Protein AF-A0A2N1U432-F1 (afdb_monomer_lite)

Radius of gyration: 22.64 Å; chains: 1; bounding box: 47×32×68 Å

Secondary structure (DSSP, 8-state):
--EEEES-SSPPTT-EEEEEEEEE-S------SSPPPGGGTTTSEE-EEEEEEEE-TTS-EEEEEEEEPSPEETT-EEEEEEEEE--TTPPSEEEEEEEEEEE--TT-TT---EEEEEEEEE----SSSSS--TTT-TTTT-TTSSTTPPP-TTS-----

Sequence (160 aa):
MSSLTISNNNPTPGQQITITANISSPRADTTPAYPEPSELSSYYSAPVNVTLSIYNSTGALIHSSFQQTAPIYQDKNATLSFTYSVPSNLPSGTYTANITTLPNDLACISSQSQTAGVSFTVSCIDADGDGYCNYNDCNDNNASIHPGATEICGDGIDNN

Structure (mmCIF, N/CA/C/O backbone):
data_AF-A0A2N1U432-F1
#
_entry.id   AF-A0A2N1U432-F1
#
loop_
_atom_site.group_PDB
_atom_site.id
_atom_site.type_symbol
_atom_site.label_atom_id
_atom_site.label_alt_id
_atom_site.label_comp_id
_atom_site.label_asym_id
_atom_site.label_entity_id
_atom_site.label_seq_id
_atom_site.pdbx_PDB_ins_code
_atom_site.Cartn_x
_atom_site.Cartn_y
_atom_site.Cartn_z
_atom_site.occupancy
_atom_site.B_iso_or_equiv
_atom_site.auth_seq_id
_atom_site.auth_comp_id
_atom_site.auth_asym_id
_atom_site.auth_atom_id
_atom_site.pdbx_PDB_model_num
ATOM 1 N N . MET A 1 1 ? 11.551 -9.739 -13.644 1.00 59.12 1 MET A N 1
ATOM 2 C CA . MET A 1 1 ? 10.235 -9.916 -12.994 1.00 59.12 1 MET A CA 1
ATOM 3 C C . MET A 1 1 ? 10.067 -8.778 -12.023 1.00 59.12 1 MET A C 1
ATOM 5 O O . MET A 1 1 ? 10.987 -8.540 -11.247 1.00 59.12 1 MET A O 1
ATOM 9 N N . SER A 1 2 ? 8.940 -8.076 -12.096 1.00 71.31 2 SER A N 1
ATOM 10 C CA . SER A 1 2 ? 8.684 -6.989 -11.158 1.00 71.31 2 SER A CA 1
ATOM 11 C C . SER A 1 2 ? 8.454 -7.565 -9.759 1.00 71.31 2 SER A C 1
ATOM 13 O O . SER A 1 2 ? 7.718 -8.541 -9.618 1.00 71.31 2 SER A O 1
ATOM 15 N N . SER A 1 3 ? 9.102 -7.010 -8.738 1.00 84.12 3 SER A N 1
ATOM 16 C CA . SER A 1 3 ? 8.929 -7.428 -7.344 1.00 84.12 3 SER A CA 1
ATOM 17 C C . SER A 1 3 ? 8.423 -6.276 -6.488 1.00 84.12 3 SER A C 1
ATOM 19 O O . SER A 1 3 ? 8.569 -5.104 -6.839 1.00 84.12 3 SER A O 1
ATOM 21 N N . LEU A 1 4 ? 7.797 -6.627 -5.370 1.00 89.81 4 LEU A N 1
ATOM 22 C CA . LEU A 1 4 ? 7.172 -5.683 -4.459 1.00 89.81 4 LEU A CA 1
ATOM 23 C C . LEU A 1 4 ? 7.619 -5.989 -3.033 1.00 89.81 4 LEU A C 1
ATOM 25 O O . LEU A 1 4 ? 7.628 -7.147 -2.617 1.00 89.81 4 LEU A O 1
ATOM 29 N N . THR A 1 5 ? 7.990 -4.953 -2.291 1.00 93.00 5 THR A N 1
ATOM 30 C CA . THR A 1 5 ? 8.306 -5.042 -0.864 1.00 93.00 5 THR A CA 1
ATOM 31 C C . THR A 1 5 ? 7.560 -3.966 -0.090 1.00 93.00 5 THR A C 1
ATOM 33 O O . THR A 1 5 ? 7.156 -2.941 -0.640 1.00 93.00 5 THR A O 1
ATOM 36 N N . ILE A 1 6 ? 7.362 -4.214 1.20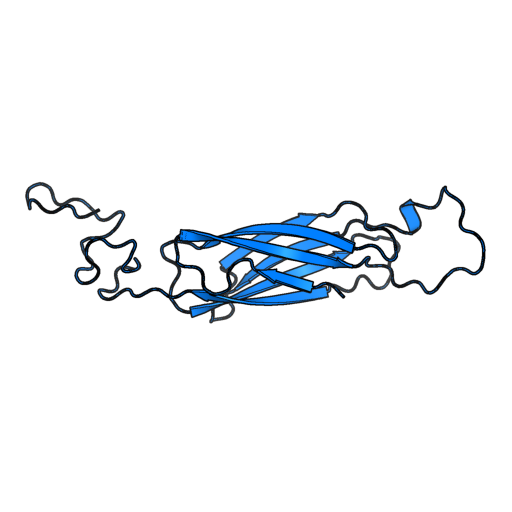2 1.00 94.81 6 ILE A N 1
ATOM 37 C CA . ILE A 1 6 ? 6.716 -3.284 2.124 1.00 94.81 6 ILE A CA 1
ATOM 38 C C . ILE A 1 6 ? 7.629 -3.048 3.325 1.00 94.81 6 ILE A C 1
ATOM 40 O O . ILE A 1 6 ? 8.280 -3.979 3.799 1.00 94.81 6 ILE A O 1
ATOM 44 N N . SER A 1 7 ? 7.707 -1.808 3.805 1.00 95.44 7 SER A N 1
ATOM 45 C CA . SER A 1 7 ? 8.591 -1.438 4.918 1.00 95.44 7 SER A CA 1
ATOM 46 C C . SER A 1 7 ? 8.149 -2.017 6.262 1.00 95.44 7 SER A C 1
ATOM 48 O O . SER A 1 7 ? 8.982 -2.241 7.134 1.00 95.44 7 SER A O 1
ATOM 50 N N . ASN A 1 8 ? 6.844 -2.236 6.438 1.00 91.75 8 ASN A N 1
ATOM 51 C CA . ASN A 1 8 ? 6.254 -2.866 7.612 1.00 91.75 8 ASN A CA 1
ATOM 52 C C . ASN A 1 8 ? 5.042 -3.696 7.174 1.00 91.75 8 ASN A C 1
ATOM 54 O O . ASN A 1 8 ? 4.119 -3.164 6.561 1.00 91.75 8 ASN A O 1
ATOM 58 N N . ASN A 1 9 ? 5.047 -4.990 7.482 1.00 92.12 9 ASN A N 1
ATOM 59 C CA . ASN A 1 9 ? 3.945 -5.904 7.180 1.00 92.12 9 ASN A CA 1
ATOM 60 C C . ASN A 1 9 ? 2.905 -5.999 8.309 1.00 92.12 9 ASN A C 1
ATOM 62 O O . ASN A 1 9 ? 1.895 -6.669 8.118 1.00 92.12 9 ASN A O 1
ATOM 66 N N . ASN A 1 10 ? 3.140 -5.339 9.447 1.00 91.50 10 ASN A N 1
ATOM 67 C CA . ASN A 1 10 ? 2.207 -5.233 10.566 1.00 91.50 10 ASN A CA 1
ATOM 68 C C . ASN A 1 10 ? 2.070 -3.775 11.052 1.00 91.50 10 ASN A C 1
ATOM 70 O O . ASN A 1 10 ? 2.474 -3.467 12.177 1.00 91.50 10 ASN A O 1
ATOM 74 N N . PRO A 1 11 ? 1.614 -2.832 10.205 1.00 90.62 11 PRO A N 1
ATOM 75 C CA . PRO A 1 11 ? 1.461 -1.452 10.635 1.00 90.62 11 PRO A CA 1
ATOM 76 C C . PRO A 1 11 ? 0.269 -1.266 11.569 1.00 90.62 11 PRO A C 1
ATOM 78 O O . PRO A 1 11 ? -0.784 -1.883 11.391 1.00 90.62 11 PRO A O 1
ATOM 81 N N . THR A 1 12 ? 0.424 -0.362 12.532 1.00 86.38 12 THR A N 1
ATOM 82 C CA . THR A 1 12 ? -0.710 0.133 13.310 1.00 86.38 12 THR A CA 1
ATOM 83 C C . THR A 1 12 ? -1.480 1.182 12.497 1.00 86.38 12 THR A C 1
ATOM 85 O O . THR A 1 12 ? -0.880 1.924 11.708 1.00 86.38 12 THR A O 1
ATOM 88 N N . PRO A 1 13 ? -2.808 1.274 12.645 1.00 85.25 13 PRO A N 1
ATOM 89 C CA . PRO A 1 13 ? -3.577 2.404 12.116 1.00 85.25 13 PRO A CA 1
ATOM 90 C C . PRO A 1 13 ? -2.966 3.767 12.516 1.00 85.25 13 PRO A C 1
ATOM 92 O O . PRO A 1 13 ? -2.541 3.977 13.651 1.00 85.25 13 PRO A O 1
ATOM 95 N N . GLY A 1 14 ? -2.856 4.692 11.562 1.00 82.56 14 GLY A N 1
ATOM 96 C CA . GLY A 1 14 ? -2.126 5.961 11.692 1.00 82.56 14 GLY A CA 1
ATOM 97 C C . GLY A 1 14 ? -0.644 5.906 11.286 1.00 82.56 14 GLY A C 1
ATOM 98 O O . GLY A 1 14 ? -0.034 6.951 11.051 1.00 82.56 14 GLY A O 1
ATOM 99 N N . GLN A 1 15 ? -0.047 4.718 11.144 1.00 87.81 15 GLN A N 1
ATOM 100 C CA . GLN A 1 15 ? 1.340 4.574 10.701 1.00 87.81 15 GLN A CA 1
ATOM 101 C C . GLN A 1 15 ? 1.477 4.784 9.185 1.00 87.81 15 GLN A C 1
ATOM 103 O O . GLN A 1 15 ? 0.635 4.363 8.393 1.00 87.81 15 GLN A O 1
ATOM 108 N N . GLN A 1 16 ? 2.588 5.388 8.757 1.00 93.75 16 GLN A N 1
ATOM 109 C CA . GLN A 1 16 ? 2.985 5.402 7.348 1.00 93.75 16 GLN A CA 1
ATOM 110 C C . GLN A 1 16 ? 3.822 4.171 7.001 1.00 93.75 16 GLN A C 1
ATOM 112 O O . GLN A 1 16 ? 4.770 3.827 7.712 1.00 93.75 16 GLN A O 1
ATOM 117 N N . ILE A 1 17 ? 3.503 3.546 5.872 1.00 94.62 17 ILE A N 1
ATOM 118 C CA . ILE A 1 17 ? 4.288 2.466 5.280 1.00 94.62 17 ILE A CA 1
ATOM 119 C C . ILE A 1 17 ? 4.763 2.852 3.886 1.00 94.62 17 ILE A C 1
ATOM 121 O O . ILE A 1 17 ? 4.075 3.552 3.141 1.00 94.62 17 ILE A O 1
ATOM 125 N N . THR A 1 18 ? 5.938 2.352 3.526 1.00 96.44 18 THR A N 1
ATOM 126 C CA . THR A 1 18 ? 6.511 2.508 2.194 1.00 96.44 18 THR A CA 1
ATOM 127 C C . THR A 1 18 ? 6.361 1.201 1.437 1.00 96.44 18 THR A C 1
ATOM 129 O O . THR A 1 18 ? 6.769 0.142 1.915 1.00 96.44 18 THR A O 1
ATOM 132 N N . ILE A 1 19 ? 5.790 1.289 0.243 1.00 95.38 19 ILE A N 1
ATOM 133 C CA . ILE A 1 19 ? 5.620 0.185 -0.693 1.00 95.38 19 ILE A CA 1
ATOM 134 C C . ILE A 1 19 ? 6.584 0.431 -1.850 1.00 95.38 19 ILE A C 1
ATOM 136 O O . ILE A 1 19 ? 6.458 1.424 -2.568 1.00 95.38 19 ILE A O 1
ATOM 140 N N . THR A 1 20 ? 7.562 -0.454 -2.017 1.00 94.69 20 THR A N 1
ATOM 141 C CA . THR A 1 20 ? 8.626 -0.306 -3.013 1.00 94.69 20 THR A CA 1
ATOM 142 C C . THR A 1 20 ? 8.446 -1.323 -4.129 1.00 94.69 20 THR A C 1
ATOM 144 O O . THR A 1 20 ? 8.481 -2.531 -3.900 1.00 94.69 20 THR 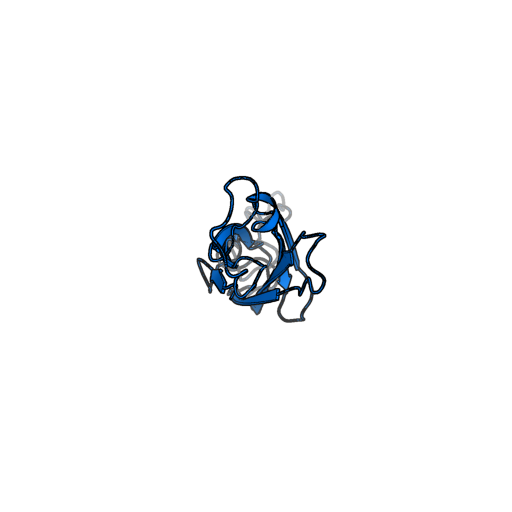A O 1
ATOM 147 N N . ALA A 1 21 ? 8.271 -0.825 -5.351 1.00 93.19 21 ALA A N 1
ATOM 148 C CA . ALA A 1 21 ? 8.147 -1.622 -6.561 1.00 93.19 21 ALA A CA 1
ATOM 149 C C . ALA A 1 21 ? 9.467 -1.594 -7.338 1.00 93.19 21 ALA A C 1
ATOM 151 O O . ALA A 1 21 ? 9.942 -0.526 -7.723 1.00 93.19 21 ALA A O 1
ATOM 152 N N . ASN A 1 22 ? 10.041 -2.767 -7.593 1.00 92.44 22 ASN A N 1
ATOM 153 C CA . ASN A 1 22 ? 11.171 -2.948 -8.496 1.00 92.44 22 ASN A CA 1
ATOM 154 C C . ASN A 1 22 ? 10.629 -3.450 -9.835 1.00 92.44 22 ASN A C 1
ATOM 156 O O . ASN A 1 22 ? 10.077 -4.545 -9.902 1.00 92.44 22 ASN A O 1
ATOM 160 N N . ILE A 1 23 ? 10.735 -2.637 -10.879 1.00 90.25 23 ILE A N 1
ATOM 161 C CA . ILE A 1 23 ? 10.066 -2.831 -12.165 1.00 90.25 23 ILE A CA 1
ATOM 162 C C . ILE A 1 23 ? 11.127 -3.136 -13.211 1.00 90.25 23 ILE A C 1
ATOM 164 O O . ILE A 1 23 ? 12.007 -2.314 -13.468 1.00 90.25 23 ILE A O 1
ATOM 168 N N . SER A 1 24 ? 11.042 -4.315 -13.821 1.00 84.62 24 SER A N 1
ATOM 169 C CA . SER A 1 24 ? 11.923 -4.676 -14.934 1.00 84.62 24 SER A CA 1
ATOM 170 C C . SER A 1 24 ? 11.508 -3.967 -16.218 1.00 84.62 24 SER A C 1
ATOM 172 O O . SER A 1 24 ? 10.325 -3.685 -16.418 1.00 84.62 24 SER A O 1
ATOM 174 N N . SER A 1 25 ? 12.477 -3.738 -17.108 1.00 79.38 25 SER A N 1
ATOM 175 C CA . SER A 1 25 ? 12.193 -3.283 -18.468 1.00 79.38 25 SER A CA 1
ATOM 176 C C . SER A 1 25 ? 11.104 -4.148 -19.125 1.00 79.38 25 SER A C 1
ATOM 178 O O . SER A 1 25 ? 11.136 -5.378 -19.003 1.00 79.38 25 SER A O 1
ATOM 180 N N . PRO A 1 26 ? 10.125 -3.531 -19.810 1.00 73.19 26 PRO A N 1
ATOM 181 C CA . PRO A 1 26 ? 9.025 -4.256 -20.436 1.00 73.19 26 PRO A CA 1
ATOM 182 C C . PRO A 1 26 ? 9.425 -4.996 -21.716 1.00 73.19 26 PRO A C 1
ATOM 184 O O . PRO A 1 26 ? 8.674 -5.849 -22.188 1.00 73.19 26 PRO A O 1
ATOM 187 N N . ARG A 1 27 ? 10.592 -4.678 -22.286 1.00 69.50 27 ARG A N 1
ATOM 188 C CA . ARG A 1 27 ? 11.088 -5.276 -23.524 1.00 69.50 27 ARG A CA 1
ATOM 189 C C . ARG A 1 27 ? 11.980 -6.472 -23.198 1.00 69.50 27 ARG A C 1
ATOM 191 O O . ARG A 1 27 ? 13.076 -6.309 -22.675 1.00 69.50 27 ARG A O 1
ATOM 198 N N . ALA A 1 28 ? 11.513 -7.668 -23.544 1.00 58.88 28 ALA A N 1
ATOM 199 C CA . ALA A 1 28 ? 12.303 -8.896 -23.540 1.00 58.88 28 ALA A CA 1
ATOM 200 C C . ALA A 1 28 ? 12.671 -9.258 -24.988 1.00 58.88 28 ALA A C 1
ATOM 202 O O . ALA A 1 28 ? 12.160 -10.231 -25.531 1.00 58.88 28 ALA A O 1
ATOM 203 N N . ASP A 1 29 ? 13.473 -8.428 -25.660 1.00 58.31 29 ASP A N 1
ATOM 204 C CA . ASP A 1 29 ? 13.945 -8.764 -27.008 1.00 58.31 29 ASP A CA 1
ATOM 205 C C . ASP A 1 29 ? 15.269 -9.529 -26.930 1.00 58.31 29 ASP A C 1
ATOM 207 O O . ASP A 1 29 ? 16.253 -9.056 -26.355 1.00 58.31 29 ASP A O 1
ATOM 211 N N . THR A 1 30 ? 15.300 -10.715 -27.529 1.00 53.97 30 THR A N 1
ATOM 212 C CA . THR A 1 30 ? 16.518 -11.492 -27.743 1.00 53.97 30 THR A CA 1
ATOM 213 C C . THR A 1 30 ? 17.244 -10.952 -28.979 1.00 53.97 30 THR A C 1
ATOM 215 O O . THR A 1 30 ? 17.115 -11.516 -30.058 1.00 53.97 30 THR A O 1
ATOM 218 N N . THR A 1 31 ? 18.008 -9.867 -28.800 1.00 56.00 31 THR A N 1
ATOM 219 C CA . THR A 1 31 ? 19.073 -9.328 -29.683 1.00 56.00 31 THR A CA 1
ATOM 220 C C . THR A 1 31 ? 18.807 -9.224 -31.200 1.00 56.00 31 THR A C 1
ATOM 222 O O . THR A 1 31 ? 18.773 -10.244 -31.893 1.00 56.00 31 THR A O 1
ATOM 225 N N . PRO A 1 32 ? 18.894 -8.022 -31.802 1.00 51.59 32 PRO A N 1
ATOM 226 C CA . PRO A 1 32 ? 19.388 -7.887 -33.169 1.00 51.59 32 PRO A CA 1
ATOM 227 C C . PRO A 1 32 ? 20.892 -8.205 -33.201 1.00 51.59 32 PRO A C 1
ATOM 229 O O . PRO A 1 32 ? 21.678 -7.672 -32.420 1.00 51.59 32 PRO A O 1
ATOM 232 N N . ALA A 1 33 ? 21.316 -9.081 -34.109 1.00 52.06 33 ALA A N 1
ATOM 233 C CA . ALA A 1 33 ? 22.709 -9.489 -34.259 1.00 52.06 33 ALA A CA 1
ATOM 234 C C . ALA A 1 33 ? 23.569 -8.431 -34.988 1.00 52.06 33 ALA A C 1
ATOM 236 O O . ALA A 1 33 ? 23.958 -8.671 -36.124 1.00 52.06 33 ALA A O 1
ATOM 237 N N . TYR A 1 34 ? 23.868 -7.268 -34.392 1.00 53.66 34 TYR A N 1
ATOM 238 C CA . TYR A 1 34 ? 24.959 -6.363 -34.833 1.00 53.66 34 TYR A CA 1
ATOM 239 C C . TYR A 1 34 ? 25.161 -5.190 -33.844 1.00 53.66 34 TYR A C 1
ATOM 241 O O . TYR A 1 34 ? 24.196 -4.848 -33.162 1.00 53.66 34 TYR A O 1
ATOM 249 N N . PRO A 1 35 ? 26.355 -4.549 -33.739 1.00 58.75 35 PRO A N 1
ATOM 250 C CA . PRO A 1 35 ? 26.577 -3.411 -32.843 1.00 58.75 35 PRO A CA 1
ATOM 251 C C . PRO A 1 35 ? 25.533 -2.306 -33.008 1.00 58.75 35 PRO A C 1
ATOM 253 O O . PRO A 1 35 ? 25.279 -1.810 -34.106 1.00 58.75 35 PRO A O 1
ATOM 256 N N . GLU A 1 36 ? 24.951 -1.937 -31.875 1.00 54.91 36 GLU A N 1
ATOM 257 C CA . GLU A 1 36 ? 23.820 -1.032 -31.753 1.00 54.91 36 GLU A CA 1
ATOM 258 C C . GLU A 1 36 ? 24.267 0.441 -31.881 1.00 54.91 36 GLU A C 1
ATOM 260 O O . GLU A 1 36 ? 25.156 0.878 -31.143 1.00 54.91 36 GLU A O 1
ATOM 265 N N . PRO A 1 37 ? 23.703 1.227 -32.818 1.00 59.88 37 PRO A N 1
ATOM 266 C CA . PRO A 1 37 ? 23.982 2.659 -32.932 1.00 59.88 37 PRO A CA 1
ATOM 267 C C . PRO A 1 37 ? 23.486 3.452 -31.711 1.00 59.88 37 PRO A C 1
ATOM 269 O O . PRO A 1 37 ? 22.380 3.223 -31.226 1.00 59.88 37 PRO A O 1
ATOM 272 N N . SER A 1 38 ? 24.245 4.469 -31.283 1.00 59.06 38 SER A N 1
ATOM 273 C CA . SER A 1 38 ? 23.909 5.361 -30.153 1.00 59.06 38 SER A CA 1
ATOM 274 C C . SER A 1 38 ? 22.578 6.116 -30.295 1.00 59.06 38 SER A C 1
ATOM 276 O O . SER A 1 38 ? 22.011 6.562 -29.300 1.00 59.06 38 SER A O 1
ATOM 278 N N . GLU A 1 39 ? 22.065 6.239 -31.520 1.00 57.16 39 GLU A N 1
ATOM 279 C CA . GLU A 1 39 ? 20.854 6.998 -31.860 1.00 57.16 39 GLU A CA 1
ATOM 280 C C . GLU A 1 39 ? 19.537 6.242 -31.586 1.00 57.16 39 GLU A C 1
ATOM 282 O O . GLU A 1 39 ? 18.460 6.803 -31.768 1.00 57.16 39 GLU A O 1
ATOM 287 N N . LEU A 1 40 ? 19.582 4.976 -31.150 1.00 57.66 40 LEU A N 1
ATOM 288 C CA . LEU A 1 40 ? 18.384 4.141 -30.961 1.00 57.66 40 LEU A CA 1
ATOM 289 C C . LEU A 1 40 ? 17.861 4.089 -29.514 1.00 57.66 40 LEU A C 1
ATOM 291 O O . LEU A 1 40 ? 17.011 3.261 -29.200 1.00 57.66 40 LEU A O 1
ATOM 295 N N . SER A 1 41 ? 18.314 4.971 -28.619 1.00 55.31 41 SER A N 1
ATOM 296 C CA . SER A 1 41 ? 17.953 4.964 -27.185 1.00 55.31 41 SER A CA 1
ATOM 297 C C . SER A 1 41 ? 16.438 4.949 -26.895 1.00 55.31 41 SER A C 1
ATOM 299 O O . SER A 1 41 ? 16.001 4.360 -25.902 1.00 55.31 41 SER A O 1
ATOM 301 N N . SER A 1 42 ? 15.624 5.535 -27.778 1.00 55.47 42 SER A N 1
ATOM 302 C CA . SER A 1 42 ? 14.156 5.549 -27.701 1.00 55.47 42 SER A CA 1
ATOM 303 C C . SER A 1 42 ? 13.483 4.240 -28.134 1.00 55.47 42 SER A C 1
ATOM 305 O O . SER A 1 42 ? 12.316 4.037 -27.825 1.00 55.47 42 SER A O 1
ATOM 307 N N . TYR A 1 43 ? 14.198 3.345 -28.821 1.00 60.22 43 TYR A N 1
ATOM 308 C CA . TYR A 1 43 ? 13.698 2.029 -29.237 1.00 60.22 43 TYR A CA 1
ATOM 309 C C . TYR A 1 43 ? 13.848 0.965 -28.135 1.00 60.22 43 TYR A C 1
ATOM 311 O O . TYR A 1 43 ? 13.152 -0.049 -28.129 1.00 60.22 43 TYR A O 1
ATOM 319 N N . TYR A 1 44 ? 14.750 1.207 -27.178 1.00 65.44 44 TYR A N 1
ATOM 320 C CA . TYR A 1 44 ? 15.104 0.271 -26.101 1.00 65.44 44 TYR A CA 1
ATOM 321 C C . TYR A 1 44 ? 14.623 0.707 -24.724 1.00 65.44 44 TYR A C 1
ATOM 323 O O . TYR A 1 44 ? 14.958 0.072 -23.722 1.00 65.44 44 TYR A O 1
ATOM 331 N N . SER A 1 45 ? 13.876 1.804 -24.654 1.00 73.62 45 SER A N 1
ATOM 332 C CA . SER A 1 45 ? 13.350 2.319 -23.403 1.00 73.62 45 SER A CA 1
ATOM 333 C C . SER A 1 45 ? 11.912 2.770 -23.575 1.00 73.62 45 SER A C 1
ATOM 335 O O . SER A 1 45 ? 11.550 3.406 -24.559 1.00 73.62 45 SER A O 1
ATOM 337 N N . ALA A 1 46 ? 11.089 2.440 -22.587 1.00 80.12 46 ALA A N 1
ATOM 338 C CA . ALA A 1 46 ? 9.710 2.889 -22.536 1.00 80.12 46 ALA A CA 1
ATOM 339 C C . ALA A 1 46 ? 9.353 3.295 -21.106 1.00 80.12 46 ALA A C 1
ATOM 341 O O . ALA A 1 46 ? 9.799 2.639 -20.153 1.00 80.12 46 ALA A O 1
ATOM 342 N N . PRO A 1 47 ? 8.580 4.377 -20.922 1.00 87.94 47 PRO A N 1
ATOM 343 C CA . PRO A 1 47 ? 7.993 4.675 -19.629 1.00 87.94 47 PRO A CA 1
ATOM 344 C C . PRO A 1 47 ? 6.966 3.596 -19.272 1.00 87.94 47 PRO A C 1
ATOM 346 O O . PRO A 1 47 ? 6.271 3.052 -20.133 1.00 87.94 47 PRO A O 1
ATOM 349 N N . VAL A 1 48 ? 6.853 3.287 -17.985 1.00 89.00 48 VAL A N 1
ATOM 350 C CA . VAL A 1 48 ? 5.901 2.303 -17.470 1.00 89.00 48 VAL A CA 1
ATOM 351 C C . VAL A 1 48 ? 4.921 3.019 -16.556 1.00 89.00 48 VAL A C 1
ATOM 353 O O . VAL A 1 48 ? 5.319 3.708 -15.617 1.00 89.00 48 VAL A O 1
ATOM 356 N N . ASN A 1 49 ? 3.632 2.857 -16.838 1.00 91.75 49 ASN A N 1
ATOM 357 C CA . ASN A 1 49 ? 2.553 3.288 -15.962 1.00 91.75 49 ASN A CA 1
ATOM 358 C C . ASN A 1 49 ? 2.441 2.297 -14.805 1.00 91.75 49 ASN A C 1
ATOM 360 O O . ASN A 1 49 ? 2.365 1.091 -15.032 1.00 91.75 49 ASN A O 1
ATOM 364 N N . VAL A 1 50 ? 2.421 2.791 -13.574 1.00 93.38 50 VAL A N 1
ATOM 365 C CA . VAL A 1 50 ? 2.450 1.973 -12.362 1.00 93.38 50 VAL A CA 1
ATOM 366 C C . VAL A 1 50 ? 1.303 2.402 -11.469 1.00 93.38 50 VAL A C 1
ATOM 368 O O . VAL A 1 50 ? 1.243 3.545 -11.021 1.00 93.38 50 VAL A O 1
ATOM 371 N N . THR A 1 51 ? 0.387 1.477 -11.214 1.00 95.25 51 THR A N 1
ATOM 372 C CA . THR A 1 51 ? -0.771 1.709 -10.351 1.00 95.25 51 THR A CA 1
ATOM 373 C C . THR A 1 51 ? -0.634 0.866 -9.096 1.00 95.25 51 THR A C 1
ATOM 375 O O . THR A 1 51 ? -0.596 -0.359 -9.183 1.00 95.25 51 THR A O 1
ATOM 378 N N . LEU A 1 52 ? -0.569 1.518 -7.940 1.00 95.81 52 LEU A N 1
ATOM 379 C CA . LEU A 1 52 ? -0.759 0.892 -6.640 1.00 95.81 52 LEU A CA 1
ATOM 380 C C . LEU A 1 52 ? -2.254 0.810 -6.349 1.00 95.81 52 LEU A C 1
ATOM 382 O O . LEU A 1 52 ? -2.949 1.815 -6.446 1.00 95.81 52 LEU A O 1
ATOM 386 N N . SER A 1 53 ? -2.725 -0.356 -5.928 1.00 97.00 53 SER A N 1
ATOM 387 C CA . SER A 1 53 ? -4.093 -0.601 -5.485 1.00 97.00 53 SER A CA 1
ATOM 388 C C . SER A 1 53 ? -4.067 -1.389 -4.181 1.00 97.00 53 SER A C 1
ATOM 390 O O . SER A 1 53 ? -3.499 -2.479 -4.134 1.00 97.00 53 SER A O 1
ATOM 392 N N . ILE A 1 54 ? -4.670 -0.851 -3.125 1.00 96.62 54 ILE A N 1
ATOM 393 C CA . ILE A 1 54 ? -4.779 -1.516 -1.823 1.00 96.62 54 ILE A CA 1
ATOM 394 C C . ILE A 1 54 ? -6.218 -1.972 -1.628 1.00 96.62 54 ILE A C 1
ATOM 396 O O . ILE A 1 54 ? -7.151 -1.178 -1.752 1.00 96.62 54 ILE A O 1
ATOM 400 N N . TYR A 1 55 ? -6.373 -3.246 -1.300 1.00 96.50 55 TYR A N 1
ATOM 401 C CA . TYR A 1 55 ? -7.645 -3.915 -1.082 1.00 96.50 55 TYR A CA 1
ATOM 402 C C . TYR A 1 55 ? -7.776 -4.342 0.378 1.00 96.50 55 TYR A C 1
ATOM 404 O O . TYR A 1 55 ? -6.791 -4.745 1.003 1.00 96.50 55 TYR A O 1
ATOM 412 N N . ASN A 1 56 ? -8.992 -4.274 0.912 1.00 93.75 56 ASN A N 1
ATOM 413 C CA . ASN A 1 56 ? -9.322 -4.852 2.212 1.00 93.75 56 ASN A CA 1
ATOM 414 C C . ASN A 1 56 ? -9.526 -6.377 2.126 1.00 93.75 56 ASN A C 1
ATOM 416 O O . ASN A 1 56 ? -9.433 -6.982 1.055 1.00 93.75 56 ASN A O 1
ATOM 420 N N . SER A 1 57 ? -9.842 -6.998 3.262 1.00 88.19 57 SER A N 1
ATOM 421 C CA . SER A 1 57 ? -10.077 -8.443 3.368 1.00 88.19 57 SER A CA 1
ATOM 422 C C . SER A 1 57 ? -11.278 -8.949 2.557 1.00 88.19 57 SER A C 1
ATOM 424 O O . SER A 1 57 ? -11.319 -10.128 2.214 1.00 88.19 57 SER A O 1
ATOM 426 N N . THR A 1 58 ? -12.237 -8.080 2.211 1.00 91.94 58 THR A N 1
ATOM 427 C CA . THR A 1 58 ? -13.385 -8.425 1.354 1.00 91.94 58 THR A CA 1
ATOM 428 C C . THR A 1 58 ? -13.091 -8.256 -0.139 1.00 91.94 58 THR A C 1
ATOM 430 O O . THR A 1 58 ? -13.944 -8.565 -0.970 1.00 91.94 58 THR A O 1
ATOM 433 N N . GLY A 1 59 ? -11.891 -7.783 -0.497 1.00 91.62 59 GLY A N 1
ATOM 434 C CA . GLY A 1 59 ? -11.490 -7.499 -1.875 1.00 91.62 59 GLY A CA 1
ATOM 435 C C . GLY A 1 59 ? -11.957 -6.137 -2.394 1.00 91.62 59 GLY A C 1
ATOM 436 O O . GLY A 1 59 ? -11.806 -5.859 -3.583 1.00 91.62 59 GLY A O 1
ATOM 437 N N . ALA A 1 60 ? -12.506 -5.270 -1.541 1.00 94.19 60 ALA A N 1
ATOM 438 C CA . ALA A 1 60 ? -12.859 -3.908 -1.920 1.00 94.19 60 ALA A CA 1
ATOM 439 C C . ALA A 1 60 ? -11.609 -3.020 -1.983 1.00 94.19 60 ALA A C 1
ATOM 441 O O . ALA A 1 60 ? -10.766 -3.046 -1.084 1.00 94.19 60 ALA A O 1
ATOM 442 N N . LEU A 1 61 ? -11.500 -2.218 -3.045 1.00 96.12 61 LEU A N 1
ATOM 443 C CA . LEU A 1 61 ? -10.434 -1.232 -3.212 1.00 96.12 61 LEU A CA 1
ATOM 444 C C . LEU A 1 61 ? -10.626 -0.087 -2.208 1.00 96.12 61 LEU A C 1
ATOM 446 O O . LEU A 1 61 ? -11.652 0.589 -2.239 1.00 96.12 61 LEU A O 1
ATOM 450 N N . ILE A 1 62 ? -9.631 0.151 -1.354 1.00 95.31 62 ILE A N 1
ATOM 451 C CA . ILE A 1 62 ? -9.659 1.213 -0.333 1.00 95.31 62 ILE A CA 1
ATOM 452 C C . ILE A 1 62 ? -8.681 2.352 -0.621 1.00 95.31 62 ILE A C 1
ATOM 454 O O . ILE A 1 62 ? -8.834 3.451 -0.096 1.00 95.31 62 ILE A O 1
ATOM 458 N N . HIS A 1 63 ? -7.672 2.111 -1.458 1.00 95.44 63 HIS A N 1
ATOM 459 C CA . HIS A 1 63 ? -6.711 3.133 -1.849 1.00 95.44 63 HIS A CA 1
ATOM 460 C C . HIS A 1 63 ? -6.137 2.827 -3.228 1.00 95.44 63 HIS A C 1
ATOM 462 O O . HIS A 1 63 ? -5.908 1.666 -3.570 1.00 95.44 63 HIS A O 1
ATOM 468 N N . SER A 1 64 ? -5.862 3.872 -4.006 1.00 96.56 64 SER A N 1
ATOM 469 C CA . SER A 1 64 ? -5.164 3.751 -5.279 1.00 96.56 64 SER A CA 1
ATOM 470 C C . SER A 1 64 ? -4.236 4.940 -5.492 1.00 96.56 64 SER A C 1
ATOM 472 O O . SER A 1 64 ? -4.594 6.073 -5.181 1.00 96.56 64 SER A O 1
ATOM 474 N N . SER A 1 65 ? -3.063 4.687 -6.061 1.00 96.25 65 SER A N 1
ATOM 475 C CA . SER A 1 65 ? -2.092 5.718 -6.425 1.00 96.25 65 SER A CA 1
ATOM 476 C C . SER A 1 65 ? -1.450 5.384 -7.764 1.00 96.25 65 SER A C 1
ATOM 478 O O . SER A 1 65 ? -1.317 4.215 -8.122 1.00 96.25 65 SER A O 1
ATOM 480 N N . PHE A 1 66 ? -1.07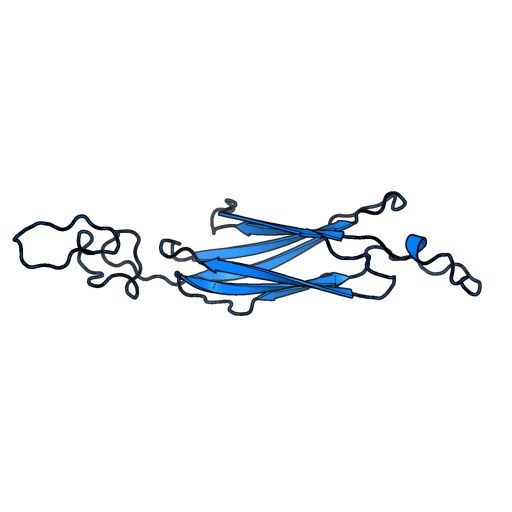1 6.409 -8.519 1.00 95.00 66 PHE A N 1
ATOM 481 C CA . PHE A 1 66 ? -0.500 6.268 -9.850 1.00 95.00 66 PHE A CA 1
ATOM 482 C C . PHE A 1 66 ? 0.825 7.013 -9.936 1.00 95.00 66 PHE A C 1
ATOM 484 O O . PHE A 1 66 ? 0.930 8.168 -9.521 1.00 95.00 66 PHE A O 1
ATOM 491 N N . GLN A 1 67 ? 1.820 6.363 -10.527 1.00 94.88 67 GLN A N 1
ATOM 492 C CA . GLN A 1 67 ? 3.076 6.980 -10.926 1.00 94.88 67 GLN A CA 1
ATOM 493 C C . GLN A 1 67 ? 3.486 6.462 -12.305 1.00 94.88 67 GLN A C 1
ATOM 495 O O . GLN A 1 67 ? 3.097 5.373 -12.723 1.00 94.88 67 GLN A O 1
ATOM 500 N N . GLN A 1 68 ? 4.300 7.240 -13.008 1.00 91.56 68 GLN A N 1
ATOM 501 C CA . GLN A 1 68 ? 4.930 6.818 -14.251 1.00 91.56 68 GLN A CA 1
ATOM 502 C C . GLN A 1 68 ? 6.443 6.859 -14.067 1.00 91.56 68 GLN A C 1
ATOM 504 O O . GLN A 1 68 ? 6.982 7.813 -13.504 1.00 91.56 68 GLN A O 1
ATOM 509 N N . THR A 1 69 ? 7.134 5.823 -14.529 1.00 90.81 69 THR A N 1
ATOM 510 C CA . THR A 1 69 ? 8.596 5.819 -14.523 1.00 90.81 69 THR A CA 1
ATOM 511 C C . THR A 1 69 ? 9.133 6.713 -15.638 1.00 90.81 69 THR A C 1
ATOM 513 O O . THR A 1 69 ? 8.518 6.853 -16.697 1.00 90.81 69 THR A O 1
ATOM 516 N N . ALA A 1 70 ? 10.353 7.223 -15.465 1.00 89.19 70 ALA A N 1
ATOM 517 C CA . ALA A 1 70 ? 11.172 7.568 -16.624 1.00 89.19 70 ALA A CA 1
ATOM 518 C C . ALA A 1 70 ? 11.348 6.328 -17.538 1.00 89.19 70 ALA A C 1
ATOM 520 O O . ALA A 1 70 ? 11.120 5.198 -17.081 1.00 89.19 70 ALA A O 1
ATOM 521 N N . PRO A 1 71 ? 11.750 6.499 -18.810 1.00 86.12 71 PRO A N 1
ATOM 522 C CA . PRO A 1 71 ? 11.995 5.368 -19.696 1.00 86.12 71 PRO A CA 1
ATOM 523 C C . PRO A 1 71 ? 12.963 4.349 -19.078 1.00 86.12 71 PRO A C 1
ATOM 525 O O . PRO A 1 71 ? 14.063 4.704 -18.649 1.00 86.12 71 PRO A O 1
ATOM 528 N N . ILE A 1 72 ? 12.547 3.080 -19.015 1.00 85.12 72 ILE A N 1
ATOM 529 C CA . ILE A 1 72 ? 13.366 1.990 -18.471 1.00 85.12 72 ILE A CA 1
ATOM 530 C C . ILE A 1 72 ? 14.100 1.314 -19.625 1.00 85.12 72 ILE A C 1
ATOM 532 O O . ILE A 1 72 ? 13.478 0.642 -20.446 1.00 85.12 72 ILE A O 1
ATOM 536 N N . TYR A 1 73 ? 15.420 1.485 -19.678 1.00 82.19 73 TYR A N 1
ATOM 537 C CA . TYR A 1 73 ? 16.272 0.842 -20.679 1.00 82.19 73 TYR A CA 1
ATOM 538 C C . TYR A 1 73 ? 16.257 -0.687 -20.559 1.00 82.19 73 TYR A C 1
ATOM 540 O O . TYR A 1 73 ? 16.054 -1.232 -19.471 1.00 82.19 73 TYR A O 1
ATOM 548 N N . GLN A 1 74 ? 16.506 -1.375 -21.671 1.00 77.12 74 GLN A N 1
ATOM 549 C CA . GLN A 1 74 ? 16.653 -2.830 -21.725 1.00 77.12 74 GLN A CA 1
ATOM 550 C C . GLN A 1 74 ? 17.621 -3.356 -20.652 1.00 77.12 74 G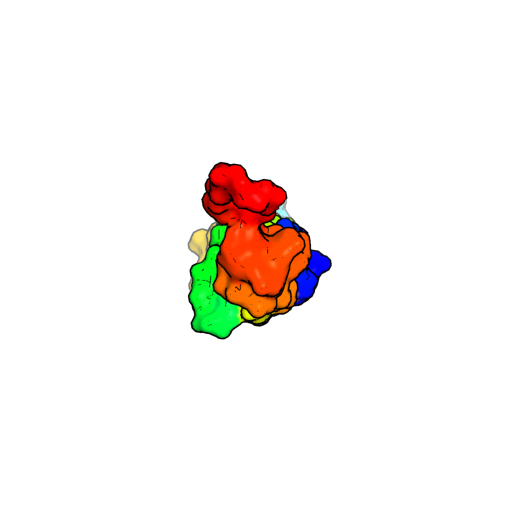LN A C 1
ATOM 552 O O . GLN A 1 74 ? 18.637 -2.730 -20.347 1.00 77.12 74 GLN A O 1
ATOM 557 N N . ASP A 1 75 ? 17.267 -4.493 -20.044 1.00 75.38 75 ASP A N 1
ATOM 558 C CA . ASP A 1 75 ? 18.007 -5.157 -18.957 1.00 75.38 75 ASP A CA 1
ATOM 559 C C . ASP A 1 75 ? 18.278 -4.285 -17.717 1.00 75.38 75 ASP A C 1
ATOM 561 O O . ASP A 1 75 ? 19.052 -4.653 -16.827 1.00 75.38 75 ASP A O 1
ATOM 565 N N . LYS A 1 76 ? 17.632 -3.119 -17.626 1.00 84.62 76 LYS A N 1
ATOM 566 C CA . LYS A 1 76 ? 17.617 -2.277 -16.433 1.00 84.62 76 LYS A CA 1
ATOM 567 C C . LYS A 1 76 ? 16.298 -2.432 -15.697 1.00 84.62 76 LYS A C 1
ATOM 569 O O . LYS A 1 76 ? 15.280 -2.870 -16.237 1.00 84.62 76 LYS A O 1
ATOM 574 N N . ASN A 1 77 ? 16.346 -2.027 -14.436 1.00 88.12 77 ASN A N 1
ATOM 575 C CA . ASN A 1 77 ? 15.187 -1.940 -13.574 1.00 88.12 77 ASN A CA 1
ATOM 576 C C . ASN A 1 77 ? 14.997 -0.492 -13.118 1.00 88.12 77 ASN A C 1
ATOM 578 O O . ASN A 1 77 ? 15.971 0.256 -12.997 1.00 88.12 77 ASN A O 1
ATOM 582 N N . ALA A 1 78 ? 13.757 -0.125 -12.820 1.00 90.50 78 ALA A N 1
ATOM 583 C CA . ALA A 1 78 ? 13.423 1.101 -12.111 1.00 90.50 78 ALA A CA 1
ATOM 584 C C . ALA A 1 78 ? 12.828 0.765 -10.745 1.00 90.50 78 ALA A C 1
ATOM 586 O O . ALA A 1 78 ? 12.063 -0.189 -10.611 1.00 90.50 78 ALA A O 1
ATOM 587 N N . THR A 1 79 ? 13.147 1.580 -9.746 1.00 93.25 79 THR A N 1
ATOM 588 C CA . THR A 1 79 ? 12.561 1.465 -8.411 1.00 93.25 79 THR A CA 1
ATOM 589 C C . THR A 1 79 ? 11.640 2.649 -8.173 1.00 93.25 79 THR A C 1
ATOM 591 O O . THR A 1 79 ? 12.073 3.795 -8.290 1.00 93.25 79 THR A O 1
ATOM 594 N N . LEU A 1 80 ? 10.389 2.375 -7.816 1.00 93.69 80 LEU A N 1
ATOM 595 C CA . LEU A 1 80 ? 9.435 3.377 -7.349 1.00 93.69 80 LEU A CA 1
ATOM 596 C C . LEU A 1 80 ? 9.034 3.089 -5.909 1.00 93.69 80 LEU A C 1
ATOM 598 O O . LEU A 1 80 ? 8.951 1.931 -5.498 1.00 93.69 80 LEU A O 1
ATOM 602 N N . SER A 1 81 ? 8.741 4.153 -5.172 1.00 94.38 81 SER A N 1
ATOM 603 C CA . SER A 1 81 ? 8.248 4.072 -3.803 1.00 94.38 81 SER A CA 1
ATOM 604 C C . SER A 1 81 ? 6.943 4.842 -3.678 1.00 94.38 81 SER A C 1
ATOM 606 O O . SER A 1 81 ? 6.834 5.993 -4.104 1.00 94.38 81 SER A O 1
ATOM 608 N N . PHE A 1 82 ? 5.969 4.195 -3.056 1.00 95.12 82 PHE A N 1
ATOM 609 C CA . PHE A 1 82 ? 4.688 4.770 -2.691 1.00 95.12 82 PHE A CA 1
ATOM 610 C C . PHE A 1 82 ? 4.614 4.847 -1.173 1.00 95.12 82 PHE A C 1
ATOM 612 O O . PHE A 1 82 ? 4.910 3.867 -0.489 1.00 95.12 82 PHE A O 1
ATOM 619 N N . THR A 1 83 ? 4.196 5.993 -0.652 1.00 95.62 83 THR A N 1
ATOM 620 C CA . THR A 1 83 ? 3.886 6.140 0.769 1.00 95.62 83 THR A CA 1
ATOM 621 C C . THR A 1 83 ? 2.388 5.965 0.954 1.00 95.62 83 THR A C 1
ATOM 623 O O . THR A 1 83 ? 1.602 6.656 0.306 1.00 95.62 83 THR A O 1
ATOM 626 N N . TYR A 1 84 ? 1.999 5.051 1.836 1.00 95.25 84 TYR A N 1
ATOM 627 C CA . TYR A 1 84 ? 0.617 4.852 2.246 1.00 95.25 84 TYR A CA 1
ATOM 628 C C . TYR A 1 84 ? 0.481 5.144 3.739 1.00 95.25 84 TYR A C 1
ATOM 630 O O . TYR A 1 84 ? 1.145 4.516 4.563 1.00 95.25 84 TYR A O 1
ATOM 638 N N . SER A 1 85 ? -0.378 6.101 4.081 1.00 93.19 85 SER A N 1
ATOM 639 C CA . SER A 1 85 ? -0.778 6.358 5.464 1.00 93.19 85 SER A CA 1
ATOM 640 C C . SER A 1 85 ? -1.942 5.441 5.804 1.00 93.19 85 SER A C 1
ATOM 642 O O . SER A 1 85 ? -3.015 5.582 5.216 1.00 93.19 85 SER A O 1
ATOM 644 N N . VAL A 1 86 ? -1.739 4.507 6.733 1.00 90.50 86 VAL A N 1
ATOM 645 C CA . VAL A 1 86 ? -2.813 3.633 7.212 1.00 90.50 86 VAL A CA 1
ATOM 646 C C . VAL A 1 86 ? -3.851 4.512 7.924 1.00 90.50 86 VAL A C 1
ATOM 648 O O . VAL A 1 86 ? -3.477 5.199 8.875 1.00 90.50 86 VAL A O 1
ATOM 651 N N . PRO A 1 87 ? -5.124 4.548 7.485 1.00 87.44 87 PRO A N 1
ATOM 652 C CA . PRO A 1 87 ? -6.162 5.330 8.156 1.00 87.44 87 PRO A CA 1
ATOM 653 C C . PRO A 1 87 ? -6.302 4.913 9.620 1.00 87.44 87 PRO A C 1
ATOM 655 O O . PRO A 1 87 ? -6.161 3.733 9.921 1.00 87.44 87 PRO A O 1
ATOM 658 N N . SER A 1 88 ? -6.568 5.856 10.523 1.00 81.00 88 SER A N 1
ATOM 659 C CA . SER A 1 88 ? -6.695 5.591 11.967 1.00 81.00 88 SER A CA 1
ATOM 660 C C . SER A 1 88 ? -7.885 4.701 12.319 1.00 81.00 88 SER A C 1
ATOM 662 O O . SER A 1 88 ? -7.808 3.941 13.272 1.00 81.00 88 SER A O 1
ATOM 664 N N . ASN A 1 89 ? -8.948 4.774 11.524 1.00 77.88 89 ASN A N 1
ATOM 665 C CA . ASN A 1 89 ? -10.172 3.989 11.653 1.00 77.88 89 ASN A CA 1
ATOM 666 C C . ASN A 1 89 ? -10.153 2.714 10.793 1.00 77.88 89 ASN A C 1
ATOM 668 O O . ASN A 1 89 ? -11.205 2.167 10.459 1.00 77.88 89 ASN A O 1
ATOM 672 N N . LEU A 1 90 ? -8.975 2.293 10.317 1.00 84.56 90 LEU A N 1
ATOM 673 C CA . LEU A 1 90 ? -8.880 1.122 9.459 1.00 84.56 90 LEU A CA 1
ATOM 674 C C . LEU A 1 90 ? -9.068 -0.147 10.312 1.00 84.56 90 LEU A C 1
ATOM 676 O O . LEU A 1 90 ? -8.246 -0.390 11.198 1.00 84.56 90 LEU A O 1
ATOM 680 N N . PRO A 1 91 ? -10.088 -0.986 10.038 1.00 83.62 91 PRO A N 1
ATOM 681 C CA . PRO A 1 91 ? -10.367 -2.153 10.865 1.00 83.62 91 PRO A CA 1
ATOM 682 C C . PRO A 1 91 ? -9.222 -3.164 10.881 1.00 83.62 91 PRO A C 1
ATOM 684 O O . PRO A 1 91 ? -8.470 -3.303 9.908 1.00 83.62 91 PRO A O 1
ATOM 687 N N . SER A 1 92 ? -9.170 -3.957 11.949 1.00 86.38 92 SER A N 1
ATOM 688 C CA . SER A 1 92 ? -8.313 -5.139 12.016 1.00 86.38 92 SER A CA 1
ATOM 689 C C . SER A 1 92 ? -8.543 -6.078 10.841 1.00 86.38 92 SER A C 1
ATOM 691 O O . SER A 1 92 ? -9.676 -6.433 10.511 1.00 86.38 92 SER A O 1
ATOM 693 N N . GLY A 1 93 ? -7.457 -6.535 10.230 1.00 89.00 93 GLY A N 1
ATOM 694 C CA . GLY A 1 93 ? -7.539 -7.513 9.157 1.00 89.00 93 GLY A CA 1
ATOM 695 C C . GLY A 1 93 ? -6.311 -7.557 8.268 1.00 89.00 93 GLY A C 1
ATOM 696 O O . GLY A 1 93 ? -5.350 -6.807 8.432 1.00 89.00 93 GLY A O 1
ATOM 697 N N . THR A 1 94 ? -6.358 -8.466 7.300 1.00 93.44 94 THR A N 1
ATOM 698 C CA . THR A 1 94 ? -5.336 -8.578 6.261 1.00 93.44 94 THR A CA 1
ATOM 699 C C . THR A 1 94 ? -5.750 -7.769 5.040 1.00 93.44 94 THR A C 1
ATOM 701 O O . THR A 1 94 ? -6.846 -7.933 4.504 1.00 93.44 94 THR A O 1
ATOM 704 N N . TYR A 1 95 ? -4.834 -6.924 4.591 1.00 95.19 95 TYR A N 1
ATOM 705 C CA . TYR A 1 95 ? -4.957 -6.065 3.427 1.00 95.19 95 TYR A CA 1
ATOM 706 C C . TYR A 1 95 ? -3.957 -6.512 2.369 1.00 95.19 95 TYR A C 1
ATOM 708 O O . TYR A 1 95 ? -2.900 -7.066 2.681 1.00 95.19 95 TYR A O 1
ATOM 716 N N . THR A 1 96 ? -4.284 -6.271 1.106 1.00 96.25 96 THR A N 1
ATOM 717 C CA . THR A 1 96 ? -3.422 -6.641 -0.021 1.00 96.25 96 THR A CA 1
ATOM 718 C C . THR A 1 96 ? -3.084 -5.405 -0.833 1.00 96.25 96 THR A C 1
ATOM 720 O O . THR A 1 96 ? -3.979 -4.724 -1.322 1.00 96.25 96 THR A O 1
ATOM 723 N N . ALA A 1 97 ? -1.796 -5.121 -0.992 1.00 96.06 97 ALA A N 1
ATOM 724 C CA . ALA A 1 97 ? -1.279 -4.091 -1.877 1.00 96.06 97 ALA A CA 1
ATOM 725 C C . ALA A 1 97 ? -0.807 -4.737 -3.181 1.00 96.06 97 ALA A C 1
ATOM 727 O O . ALA A 1 97 ? 0.133 -5.530 -3.185 1.00 96.06 97 ALA A O 1
ATOM 728 N N . ASN A 1 98 ? -1.446 -4.370 -4.287 1.00 95.06 98 ASN A N 1
ATOM 729 C CA . ASN A 1 98 ? -1.093 -4.806 -5.628 1.00 95.06 98 ASN A CA 1
ATOM 730 C C . ASN A 1 98 ? -0.497 -3.642 -6.412 1.00 95.06 98 ASN A C 1
ATOM 732 O O . ASN A 1 98 ? -1.067 -2.555 -6.452 1.00 95.06 98 ASN A O 1
ATOM 736 N N . ILE A 1 99 ? 0.617 -3.890 -7.086 1.00 93.31 99 ILE A N 1
ATOM 737 C CA . ILE A 1 99 ? 1.157 -3.006 -8.109 1.00 93.31 99 ILE A CA 1
ATOM 738 C C . ILE A 1 99 ? 0.844 -3.615 -9.460 1.00 93.31 99 ILE A C 1
ATOM 740 O O . ILE A 1 99 ? 1.245 -4.743 -9.730 1.00 93.31 99 ILE A O 1
ATOM 744 N N . THR A 1 100 ? 0.175 -2.847 -10.308 1.00 92.81 100 THR A N 1
ATOM 745 C CA . THR A 1 100 ? -0.079 -3.189 -11.704 1.00 92.81 100 THR A CA 1
ATOM 746 C C . THR A 1 100 ? 0.763 -2.284 -12.589 1.00 92.81 100 THR A C 1
ATOM 748 O O . THR A 1 100 ? 0.652 -1.058 -12.515 1.00 92.81 100 THR A O 1
ATOM 751 N N . THR A 1 101 ? 1.619 -2.876 -13.415 1.00 90.56 101 THR A N 1
ATOM 752 C CA . THR A 1 101 ? 2.430 -2.155 -14.394 1.00 90.56 101 THR A CA 1
ATOM 753 C C . THR A 1 101 ? 1.817 -2.290 -15.780 1.00 90.56 101 THR A C 1
ATOM 755 O O . THR A 1 101 ? 1.306 -3.348 -16.149 1.00 90.56 101 THR A O 1
ATOM 758 N N . LEU A 1 102 ? 1.846 -1.207 -16.549 1.00 88.69 102 LEU A N 1
ATOM 759 C CA . LEU A 1 102 ? 1.433 -1.167 -17.944 1.00 88.69 102 LEU A CA 1
ATOM 760 C C . LEU A 1 102 ? 2.486 -0.385 -18.739 1.00 88.69 102 LEU A C 1
ATOM 762 O O . LEU A 1 102 ? 2.609 0.830 -18.568 1.00 88.69 102 LEU A O 1
ATOM 766 N N . PRO A 1 103 ? 3.277 -1.056 -19.583 1.00 86.25 103 PRO A N 1
ATOM 767 C CA . PRO A 1 103 ? 4.261 -0.384 -20.422 1.00 86.25 103 PRO A CA 1
ATOM 768 C C . PRO A 1 103 ? 3.578 0.572 -21.401 1.00 86.25 103 PRO A C 1
ATOM 770 O O . PRO A 1 103 ? 2.646 0.175 -22.099 1.00 86.25 103 PRO A O 1
ATOM 773 N N . ASN A 1 104 ? 4.044 1.818 -21.469 1.00 81.81 104 ASN A N 1
ATOM 774 C CA . ASN A 1 104 ? 3.578 2.802 -22.443 1.00 81.81 104 ASN A CA 1
ATOM 775 C C . ASN A 1 104 ? 4.525 2.809 -23.649 1.00 81.81 104 ASN A C 1
ATOM 777 O O . ASN A 1 104 ? 5.250 3.771 -23.896 1.00 81.81 104 ASN A O 1
ATOM 781 N N . ASP A 1 105 ? 4.552 1.676 -24.347 1.00 74.38 105 ASP A N 1
ATOM 782 C CA . ASP A 1 105 ? 5.342 1.470 -25.554 1.00 74.38 105 ASP A CA 1
ATOM 783 C C . ASP A 1 105 ? 4.402 1.208 -26.733 1.00 74.38 105 ASP A C 1
ATOM 785 O O . ASP A 1 105 ? 3.803 0.137 -26.843 1.00 74.38 105 ASP A O 1
ATOM 789 N N . LEU A 1 106 ? 4.274 2.199 -27.617 1.00 65.75 106 LEU A N 1
ATOM 790 C CA . LEU A 1 106 ? 3.460 2.112 -28.834 1.00 65.75 106 LEU A CA 1
ATOM 791 C C . LEU A 1 106 ? 4.004 1.079 -29.837 1.00 65.75 106 LEU A C 1
ATOM 793 O O . LEU A 1 106 ? 3.267 0.666 -30.731 1.00 65.75 106 LEU A O 1
ATOM 797 N N . ALA A 1 107 ? 5.267 0.660 -29.704 1.00 63.84 107 ALA A N 1
ATOM 798 C CA . ALA A 1 107 ? 5.890 -0.350 -30.554 1.00 63.84 107 ALA A CA 1
ATOM 799 C C . ALA A 1 107 ? 5.695 -1.786 -30.030 1.00 63.84 107 ALA A C 1
ATOM 801 O O . ALA A 1 107 ? 5.954 -2.746 -30.760 1.00 63.84 107 ALA A O 1
ATOM 802 N N . CYS A 1 108 ? 5.224 -1.965 -28.791 1.00 58.19 108 CYS A N 1
ATOM 803 C CA . CYS A 1 108 ? 5.077 -3.284 -28.187 1.00 58.19 108 CYS A CA 1
ATOM 804 C C . CYS A 1 108 ? 3.686 -3.878 -28.472 1.00 58.19 108 CYS A C 1
ATOM 806 O O . CYS A 1 108 ? 2.682 -3.503 -27.871 1.00 58.19 108 CYS A O 1
ATOM 808 N N . ILE A 1 109 ? 3.634 -4.862 -29.375 1.00 53.69 109 ILE A N 1
ATOM 809 C CA . ILE A 1 109 ? 2.418 -5.606 -29.773 1.00 53.69 109 ILE A CA 1
ATOM 810 C C . ILE A 1 109 ? 1.879 -6.537 -28.665 1.00 53.69 109 ILE A C 1
ATOM 812 O O . ILE A 1 109 ? 0.812 -7.129 -28.816 1.00 53.69 109 ILE A O 1
ATOM 816 N N . SER A 1 110 ? 2.601 -6.671 -27.547 1.00 57.50 110 SER A N 1
ATOM 817 C CA . SER A 1 110 ? 2.208 -7.468 -26.382 1.00 57.50 110 SER A CA 1
ATOM 818 C C . SER A 1 110 ? 2.465 -6.709 -25.078 1.00 57.50 110 SER A C 1
ATOM 820 O O . SER A 1 110 ? 3.220 -7.178 -24.224 1.00 57.50 110 SER A O 1
ATOM 822 N N . SER A 1 111 ? 1.873 -5.524 -24.917 1.00 57.91 111 SER A N 1
ATOM 823 C CA . SER A 1 111 ? 1.848 -4.782 -23.650 1.00 57.91 111 SER A CA 1
ATOM 824 C C . SER A 1 111 ? 1.115 -5.589 -22.568 1.00 57.91 111 SER A C 1
ATOM 826 O O . SER A 1 111 ? -0.055 -5.380 -22.261 1.00 57.91 111 SER A O 1
ATOM 828 N N . GLN A 1 112 ? 1.806 -6.574 -21.997 1.00 71.06 112 GLN A N 1
ATOM 829 C CA . GLN A 1 112 ? 1.265 -7.399 -20.931 1.00 71.06 112 GLN A CA 1
ATOM 830 C C . GLN A 1 112 ? 1.355 -6.618 -19.634 1.00 71.06 112 GLN A C 1
ATOM 832 O O . GLN A 1 112 ? 2.442 -6.260 -19.171 1.00 71.06 112 GLN A O 1
ATOM 837 N N . SER A 1 113 ? 0.189 -6.353 -19.058 1.00 83.88 113 SER A N 1
ATOM 838 C CA . SER A 1 113 ? 0.135 -5.841 -17.706 1.00 83.88 113 SER A CA 1
ATOM 839 C C . SER A 1 113 ? 0.692 -6.892 -16.750 1.00 83.88 113 SER A C 1
ATOM 841 O O . SER A 1 113 ? 0.328 -8.065 -16.837 1.00 83.88 113 SER A O 1
ATOM 843 N N . GLN A 1 114 ? 1.599 -6.487 -15.864 1.00 85.19 114 GLN A N 1
ATOM 844 C CA . GLN A 1 114 ? 2.119 -7.363 -14.819 1.00 85.19 114 GLN A CA 1
ATOM 845 C C . GLN A 1 114 ? 1.610 -6.878 -13.473 1.00 85.19 114 GLN A C 1
ATOM 847 O O . GLN A 1 114 ? 1.695 -5.689 -13.167 1.00 85.19 114 GLN A O 1
ATOM 852 N N . THR A 1 115 ? 1.132 -7.809 -12.655 1.00 90.12 115 THR A N 1
ATOM 853 C CA . THR A 1 115 ? 0.701 -7.512 -11.293 1.00 90.12 115 THR A CA 1
ATOM 854 C C . THR A 1 115 ? 1.590 -8.244 -10.297 1.00 90.12 115 THR A C 1
ATOM 856 O O . THR A 1 115 ? 1.796 -9.450 -10.411 1.00 90.12 115 THR A O 1
ATOM 859 N N . ALA A 1 116 ? 2.103 -7.513 -9.312 1.00 91.31 116 ALA A N 1
ATOM 860 C CA . ALA A 1 116 ? 2.785 -8.060 -8.144 1.00 91.31 116 ALA A CA 1
ATOM 861 C C . ALA A 1 116 ? 2.015 -7.649 -6.886 1.00 91.31 116 ALA A C 1
ATOM 863 O O . ALA A 1 116 ? 1.605 -6.496 -6.774 1.00 91.31 116 ALA A O 1
ATOM 864 N N . GLY A 1 117 ? 1.814 -8.581 -5.955 1.00 92.50 117 GLY A N 1
ATOM 865 C CA . GLY A 1 117 ? 1.040 -8.354 -4.735 1.00 92.50 117 GLY A CA 1
ATOM 866 C C . GLY A 1 117 ? 1.836 -8.673 -3.476 1.00 92.50 117 GLY A C 1
ATOM 867 O O . GLY A 1 117 ? 2.629 -9.614 -3.461 1.00 92.50 117 GLY A O 1
ATOM 868 N N . VAL A 1 118 ? 1.607 -7.899 -2.419 1.00 94.69 118 VAL A N 1
ATOM 869 C CA . VAL A 1 118 ? 2.053 -8.190 -1.051 1.00 94.69 118 VAL A CA 1
ATOM 870 C C . VAL A 1 118 ? 0.896 -7.970 -0.092 1.00 94.69 118 VAL A C 1
ATOM 872 O O . VAL A 1 118 ? 0.082 -7.068 -0.287 1.00 94.69 118 VAL A O 1
ATOM 875 N N . SER A 1 119 ? 0.829 -8.773 0.962 1.00 94.94 119 SER A N 1
ATOM 876 C CA . SER A 1 119 ? -0.160 -8.591 2.021 1.00 94.94 119 SER A CA 1
ATOM 877 C C . SER A 1 119 ? 0.488 -7.990 3.263 1.00 94.94 119 SER A C 1
ATOM 879 O O . SER A 1 119 ? 1.648 -8.273 3.571 1.00 94.94 119 SER A O 1
ATOM 881 N N . PHE A 1 120 ? -0.272 -7.175 3.982 1.00 94.50 120 PHE A N 1
ATOM 882 C CA . PHE A 1 120 ? 0.077 -6.678 5.309 1.00 94.50 120 PHE A CA 1
ATOM 883 C C . PHE A 1 120 ? -1.129 -6.824 6.233 1.00 94.50 120 PHE A C 1
ATOM 885 O O . PHE A 1 120 ? -2.274 -6.831 5.779 1.00 94.50 120 PHE A O 1
ATOM 892 N N . THR A 1 121 ? -0.876 -6.964 7.525 1.00 93.25 121 THR A N 1
ATOM 893 C CA . THR A 1 121 ? -1.918 -7.136 8.535 1.00 93.25 121 THR A CA 1
ATOM 894 C C . THR A 1 121 ? -1.974 -5.900 9.404 1.00 93.25 121 THR A C 1
ATOM 896 O O . THR A 1 121 ? -0.954 -5.392 9.848 1.00 93.25 121 THR A O 1
ATOM 899 N N . VAL A 1 122 ? -3.175 -5.408 9.642 1.00 90.19 122 VAL A N 1
ATOM 900 C CA . VAL A 1 122 ? -3.421 -4.298 10.552 1.00 90.19 122 VAL A CA 1
ATOM 901 C C . VAL A 1 122 ? -4.041 -4.897 11.801 1.00 90.19 122 VAL A C 1
ATOM 903 O O . VAL A 1 122 ? -5.036 -5.619 11.709 1.00 90.19 122 VAL A O 1
ATOM 906 N N . SER A 1 123 ? -3.419 -4.633 12.947 1.00 83.06 123 SER A N 1
ATOM 907 C CA . SER A 1 123 ? -3.906 -5.066 14.255 1.00 83.06 123 SER A CA 1
ATOM 908 C C . SER A 1 123 ? -4.413 -3.850 15.019 1.00 83.06 123 SER A C 1
ATOM 910 O O . SER A 1 123 ? -3.660 -2.913 15.273 1.00 83.06 123 SER A O 1
ATOM 912 N N . CYS A 1 124 ? -5.688 -3.893 15.370 1.00 75.44 124 CYS A N 1
ATOM 913 C CA . CYS A 1 124 ? -6.441 -2.890 16.107 1.00 75.44 124 CYS A CA 1
ATOM 914 C C . CYS A 1 124 ? -7.303 -3.618 17.149 1.00 75.44 124 CYS A C 1
ATOM 916 O O . CYS A 1 124 ? -8.051 -4.543 16.814 1.00 75.44 124 CYS A O 1
ATOM 918 N N . ILE A 1 125 ? -7.160 -3.246 18.415 1.00 76.56 125 ILE A N 1
ATOM 919 C CA . ILE A 1 125 ? -8.115 -3.626 19.456 1.00 76.56 125 ILE A CA 1
ATOM 920 C C . ILE A 1 125 ? -9.032 -2.415 19.590 1.00 76.56 125 ILE A C 1
ATOM 922 O O . ILE A 1 125 ? -8.514 -1.325 19.766 1.00 76.56 125 ILE A O 1
ATOM 926 N N . ASP A 1 126 ? -10.327 -2.621 19.399 1.00 76.69 126 ASP A N 1
ATOM 927 C CA . ASP A 1 126 ? -11.399 -1.631 19.553 1.00 76.69 126 ASP A CA 1
ATOM 928 C C . ASP A 1 126 ? -12.409 -2.323 20.473 1.00 76.69 126 ASP A C 1
ATOM 930 O O . ASP A 1 126 ? -13.175 -3.191 20.030 1.00 76.69 126 ASP A O 1
ATOM 934 N N . ALA A 1 127 ? -12.232 -2.149 21.783 1.00 81.31 127 ALA A N 1
ATOM 935 C CA . ALA A 1 127 ? -12.929 -2.965 22.775 1.00 81.31 127 ALA A CA 1
ATOM 936 C C . ALA A 1 127 ? -14.344 -2.456 23.090 1.00 81.31 127 ALA A C 1
ATOM 938 O O . ALA A 1 127 ? -15.169 -3.248 23.562 1.00 81.31 127 ALA A O 1
ATOM 939 N N . ASP A 1 128 ? -14.664 -1.207 22.764 1.00 84.00 128 ASP A N 1
ATOM 940 C CA . ASP A 1 128 ? -15.993 -0.620 22.938 1.00 84.00 128 ASP A CA 1
ATOM 941 C C . ASP A 1 128 ? -16.770 -0.384 21.629 1.00 84.00 128 ASP A C 1
ATOM 943 O O . ASP A 1 128 ? -17.997 -0.245 21.676 1.00 84.00 128 ASP A O 1
ATOM 947 N N . GLY A 1 129 ? -16.114 -0.482 20.471 1.00 81.06 129 GLY A N 1
ATOM 948 C CA . GLY A 1 129 ? -16.728 -0.519 19.149 1.00 81.06 129 GLY A CA 1
ATOM 949 C C . GLY A 1 129 ? -17.006 0.847 18.525 1.00 81.06 129 GLY A C 1
ATOM 950 O O . GLY A 1 129 ? -17.912 0.932 17.686 1.00 81.06 129 GLY A O 1
ATOM 951 N N . ASP A 1 130 ? -16.300 1.908 18.915 1.00 78.44 130 ASP A N 1
ATOM 952 C CA . ASP A 1 130 ? -16.473 3.245 18.328 1.00 78.44 130 ASP A CA 1
ATOM 953 C C . ASP A 1 130 ? -15.679 3.495 17.035 1.00 78.44 130 ASP A C 1
ATOM 955 O O . ASP A 1 130 ? -15.875 4.512 16.356 1.00 78.44 130 ASP A O 1
ATOM 959 N N . GLY A 1 131 ? -14.852 2.530 16.627 1.00 76.38 131 GLY A N 1
ATOM 960 C CA . GLY A 1 131 ? -14.050 2.595 15.412 1.00 76.38 131 GLY A CA 1
ATOM 961 C C . GLY A 1 131 ? -12.680 3.248 15.589 1.00 76.38 131 GLY A C 1
ATOM 962 O O . GLY A 1 131 ? -11.981 3.440 14.582 1.00 76.38 131 GLY A O 1
ATOM 963 N N . TYR A 1 132 ? -12.275 3.561 16.819 1.00 76.06 132 TYR A N 1
ATOM 964 C CA . TYR A 1 132 ? -10.909 3.901 17.186 1.00 76.06 132 TYR A CA 1
ATOM 965 C C . TYR A 1 132 ? -10.219 2.718 17.855 1.00 76.06 132 TYR A C 1
ATOM 967 O O . TYR A 1 132 ? -10.813 1.863 18.490 1.00 76.06 132 TYR A O 1
ATOM 975 N N . CYS A 1 133 ? -8.913 2.628 17.634 1.00 78.81 133 CYS A N 1
ATOM 976 C CA . CYS A 1 133 ? -8.119 1.574 18.242 1.00 78.81 133 CYS A CA 1
ATOM 977 C C . CYS A 1 133 ? -7.600 2.032 19.597 1.00 78.81 133 CYS A C 1
ATOM 979 O O . CYS A 1 133 ? -7.226 3.191 19.746 1.00 78.81 133 CYS A O 1
ATOM 981 N N . ASN A 1 134 ? -7.393 1.090 20.504 1.00 77.94 134 ASN A N 1
ATOM 982 C CA . ASN A 1 134 ? -6.943 1.256 21.881 1.00 77.94 134 ASN A CA 1
ATOM 983 C C . ASN A 1 134 ? -5.721 2.156 22.137 1.00 77.94 134 ASN A C 1
ATOM 985 O O . ASN A 1 134 ? -5.478 2.559 23.268 1.00 77.94 134 ASN A O 1
ATOM 989 N N . TYR A 1 135 ? -4.876 2.405 21.137 1.00 73.81 135 TYR A N 1
ATOM 990 C CA . TYR A 1 135 ? -3.720 3.303 21.269 1.00 73.81 135 TYR A CA 1
ATOM 991 C C . TYR A 1 135 ? -3.994 4.726 20.746 1.00 73.81 135 TYR A C 1
ATOM 993 O O . TYR A 1 135 ? -3.178 5.618 20.972 1.00 73.81 135 TYR A O 1
ATOM 1001 N N . ASN A 1 136 ? -5.113 4.925 20.051 1.00 74.19 136 ASN A N 1
ATOM 1002 C CA . ASN A 1 136 ? -5.653 6.213 19.622 1.00 74.19 136 ASN A CA 1
ATOM 1003 C C . ASN A 1 136 ? -6.926 6.600 20.390 1.00 74.19 136 ASN A C 1
ATOM 1005 O O . ASN A 1 136 ? -7.328 7.753 20.299 1.00 74.19 136 ASN A O 1
ATOM 1009 N N . ASP A 1 137 ? -7.528 5.668 21.123 1.00 79.69 137 ASP A N 1
ATOM 1010 C CA . ASP A 1 137 ? -8.640 5.897 22.030 1.00 79.69 137 ASP A CA 1
ATOM 1011 C C . ASP A 1 137 ? -8.124 6.039 23.473 1.00 79.69 137 ASP A C 1
ATOM 1013 O O . ASP A 1 137 ? -7.415 5.171 23.996 1.00 79.69 137 ASP A O 1
ATOM 1017 N N . CYS A 1 138 ? -8.439 7.166 24.114 1.00 83.75 138 CYS A N 1
ATOM 1018 C CA . CYS A 1 138 ? -8.048 7.419 25.495 1.00 83.75 138 CYS A CA 1
ATOM 1019 C C . CYS A 1 138 ? -8.835 6.561 26.502 1.00 83.75 138 CYS A C 1
ATOM 1021 O O . CYS A 1 138 ? -8.351 6.361 27.624 1.00 83.75 138 CYS A O 1
ATOM 1023 N N . ASN A 1 139 ? -9.989 6.008 26.114 1.00 84.75 139 ASN A N 1
ATOM 1024 C CA . ASN A 1 139 ? -10.760 5.051 26.892 1.00 84.75 139 ASN A CA 1
ATOM 1025 C C . ASN A 1 139 ? -11.497 4.012 26.024 1.00 84.75 139 ASN A C 1
ATOM 1027 O O . ASN A 1 139 ? -12.720 4.009 25.997 1.00 84.75 139 ASN A O 1
ATOM 1031 N N . ASP A 1 140 ? -10.735 3.019 25.554 1.00 84.81 140 ASP A N 1
ATOM 1032 C CA . ASP A 1 140 ? -11.146 1.817 24.783 1.00 84.81 140 ASP A CA 1
ATOM 1033 C C . ASP A 1 140 ? -12.171 0.886 25.473 1.00 84.81 140 ASP A C 1
ATOM 1035 O O . ASP A 1 140 ? -12.362 -0.264 25.094 1.00 84.81 140 ASP A O 1
ATOM 1039 N N . ASN A 1 141 ? -12.792 1.316 26.572 1.00 90.25 141 ASN A N 1
ATOM 1040 C CA . ASN A 1 141 ? -13.921 0.620 27.193 1.00 90.25 141 ASN A CA 1
ATOM 1041 C C . ASN A 1 141 ? -15.194 1.485 27.215 1.00 90.25 141 ASN A C 1
ATOM 1043 O O . ASN A 1 141 ? -16.174 1.107 27.869 1.00 90.25 141 ASN A O 1
ATOM 1047 N N . ASN A 1 142 ? -15.188 2.657 26.580 1.00 87.56 142 ASN A N 1
ATOM 1048 C CA . ASN A 1 142 ? -16.306 3.578 26.496 1.00 87.56 142 ASN A CA 1
ATOM 1049 C C . ASN A 1 142 ? -16.368 4.310 25.142 1.00 87.56 142 ASN A C 1
ATOM 1051 O O . ASN A 1 142 ? -15.881 5.428 25.023 1.00 87.56 142 ASN A O 1
ATOM 1055 N N . ALA A 1 143 ? -17.202 3.780 24.245 1.00 87.62 143 ALA A N 1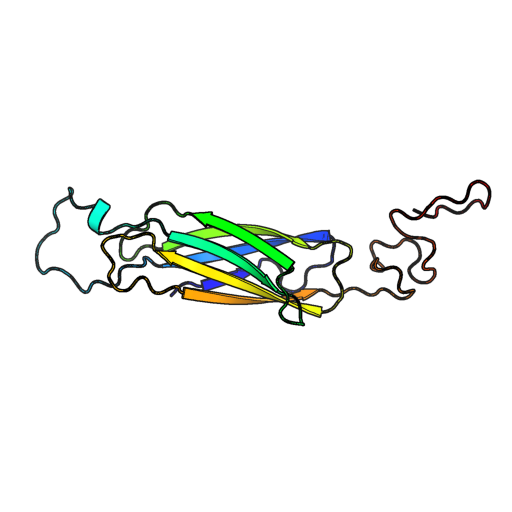
ATOM 1056 C CA . ALA A 1 143 ? -17.455 4.282 22.891 1.00 87.62 143 ALA A CA 1
ATOM 1057 C C . ALA A 1 143 ? -18.000 5.727 22.774 1.00 87.62 143 ALA A C 1
ATOM 1059 O O . ALA A 1 143 ? -18.393 6.167 21.697 1.00 87.62 143 ALA A O 1
ATOM 1060 N N . SER A 1 144 ? -18.169 6.450 23.887 1.00 88.19 144 SER A N 1
ATOM 1061 C CA . SER A 1 144 ? -18.511 7.884 23.910 1.00 88.19 144 SER A CA 1
ATOM 1062 C C . SER A 1 144 ? -17.303 8.786 24.183 1.00 88.19 144 SER A C 1
ATOM 1064 O O . SER A 1 144 ? -17.470 10.003 24.271 1.00 88.19 144 SER A O 1
ATOM 1066 N N . ILE A 1 145 ? -16.123 8.207 24.396 1.00 87.69 145 ILE A N 1
ATOM 1067 C CA . ILE A 1 145 ? -14.871 8.900 24.678 1.00 87.69 145 ILE A CA 1
ATOM 1068 C C . ILE A 1 145 ? -13.885 8.444 23.613 1.00 87.69 145 ILE A C 1
ATOM 1070 O O . ILE A 1 145 ? -13.348 7.360 23.730 1.00 87.69 145 ILE A O 1
ATOM 1074 N N . HIS A 1 146 ? -13.681 9.255 22.581 1.00 86.00 146 HIS A N 1
ATOM 1075 C CA . HIS A 1 146 ? -12.814 8.922 21.460 1.00 86.00 146 HIS A CA 1
ATOM 1076 C C . HIS A 1 146 ? -12.465 10.160 20.639 1.00 86.00 146 HIS A C 1
ATOM 1078 O O . HIS A 1 146 ? -13.223 11.136 20.636 1.00 86.00 146 HIS A O 1
ATOM 1084 N N . PRO A 1 147 ? -11.414 10.106 19.805 1.00 86.75 147 PRO A N 1
ATOM 1085 C CA . PRO A 1 147 ? -11.082 11.219 18.932 1.00 86.75 147 PRO A CA 1
ATOM 1086 C C . PRO A 1 147 ? -12.269 11.680 18.082 1.00 86.75 147 PRO A C 1
ATOM 1088 O O . PRO A 1 147 ? -12.971 10.909 17.422 1.00 86.75 147 PRO A O 1
ATOM 1091 N N . GLY A 1 148 ? -12.513 12.982 18.095 1.00 84.94 148 GLY A N 1
ATOM 1092 C CA . GLY A 1 148 ? -13.620 13.629 17.405 1.00 84.94 148 GLY A CA 1
ATOM 1093 C C . GLY A 1 148 ? -14.998 13.426 18.043 1.00 84.94 148 GLY A C 1
ATOM 1094 O O . GLY A 1 148 ? -15.982 13.823 17.410 1.00 84.94 148 GLY A O 1
ATOM 1095 N N . ALA A 1 149 ? -15.109 12.842 19.243 1.00 88.38 149 ALA A N 1
ATOM 1096 C CA . ALA A 1 149 ? -16.372 12.830 19.975 1.00 88.38 149 ALA A CA 1
ATOM 1097 C C . ALA A 1 149 ? -16.810 14.261 20.327 1.00 88.38 149 ALA A C 1
ATOM 1099 O O . ALA A 1 149 ? -16.021 15.206 20.382 1.00 88.38 149 ALA A O 1
ATOM 1100 N N . THR A 1 150 ? -18.116 14.441 20.523 1.00 90.06 150 THR A N 1
ATOM 1101 C CA . THR A 1 150 ? -18.649 15.740 20.941 1.00 90.06 150 THR A CA 1
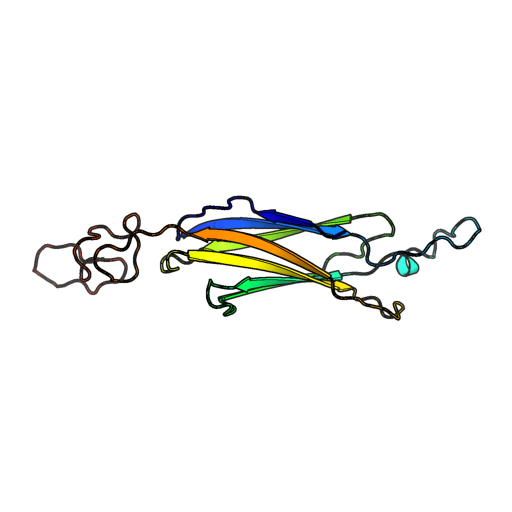ATOM 1102 C C . THR A 1 150 ? -18.439 15.917 22.435 1.00 90.06 150 THR A C 1
ATOM 1104 O O . THR A 1 150 ? -19.023 15.176 23.219 1.00 90.06 150 THR A O 1
ATOM 1107 N N . GLU A 1 151 ? -17.687 16.950 22.803 1.00 88.88 151 GLU A N 1
ATOM 1108 C CA . GLU A 1 151 ? -17.514 17.365 24.194 1.00 88.88 151 GLU A CA 1
ATOM 1109 C C . GLU A 1 151 ? -18.857 17.646 24.878 1.00 88.88 151 GLU A C 1
ATOM 1111 O O . GLU A 1 151 ? -19.658 18.475 24.419 1.00 88.88 151 GLU A O 1
ATOM 1116 N N . ILE A 1 152 ? -19.093 16.990 26.013 1.00 87.50 152 ILE A N 1
ATOM 1117 C CA . ILE A 1 152 ? -20.268 17.220 26.848 1.00 87.50 152 ILE A CA 1
ATOM 1118 C C . ILE A 1 152 ? -19.924 18.297 27.877 1.00 87.50 152 ILE A C 1
ATOM 1120 O O . ILE A 1 152 ? -19.377 18.052 28.947 1.00 87.50 152 ILE A O 1
ATOM 1124 N N . CYS A 1 153 ? -20.295 19.542 27.572 1.00 88.56 153 CYS A N 1
ATOM 1125 C CA . CYS A 1 153 ? -20.008 20.670 28.454 1.00 88.56 153 CYS A CA 1
ATOM 1126 C C . CYS A 1 153 ? -20.518 20.446 29.892 1.00 88.56 153 CYS A C 1
ATOM 1128 O O . CYS A 1 153 ? -21.724 20.464 30.148 1.00 88.56 153 CYS A O 1
ATOM 1130 N N . GLY A 1 154 ? -19.586 20.367 30.845 1.00 85.00 154 GLY A N 1
ATOM 1131 C CA . GLY A 1 154 ? -19.874 20.382 32.281 1.00 85.00 154 GLY A CA 1
ATOM 1132 C C . GLY A 1 154 ? -19.952 19.015 32.961 1.00 85.00 154 GLY A C 1
ATOM 1133 O O . GLY A 1 154 ? -20.249 18.985 34.155 1.00 85.00 154 GLY A O 1
ATOM 1134 N N . ASP A 1 155 ? -19.671 17.914 32.261 1.00 88.00 155 ASP A N 1
ATOM 1135 C CA . ASP A 1 155 ? -19.526 16.588 32.882 1.00 88.00 155 ASP A CA 1
ATOM 1136 C C . ASP A 1 155 ? -18.128 16.357 33.501 1.00 88.00 155 ASP A C 1
ATOM 1138 O O . ASP A 1 155 ? -17.969 15.510 34.380 1.00 88.00 155 ASP A O 1
ATOM 1142 N N . GLY A 1 156 ? -17.141 17.175 33.111 1.00 86.25 156 GLY A N 1
ATOM 1143 C CA . GLY A 1 156 ? -15.769 17.133 33.617 1.00 86.25 156 GLY A CA 1
ATOM 1144 C C . GLY A 1 156 ? -14.907 16.026 33.005 1.00 86.25 156 GLY A C 1
ATOM 1145 O O . GLY A 1 156 ? -13.851 15.726 33.565 1.00 86.25 156 GLY A O 1
ATOM 1146 N N . ILE A 1 157 ? -15.352 15.422 31.903 1.00 85.19 157 ILE A N 1
ATOM 1147 C CA . ILE A 1 157 ? -14.649 14.385 31.145 1.00 85.19 157 ILE A CA 1
ATOM 1148 C C . ILE A 1 157 ? -14.132 15.014 29.843 1.00 85.19 157 ILE A C 1
ATOM 1150 O O . ILE A 1 157 ? -14.775 15.894 29.287 1.00 85.19 157 ILE A O 1
ATOM 1154 N N . ASP A 1 158 ? -12.950 14.591 29.395 1.00 83.62 158 ASP A N 1
ATOM 1155 C CA . ASP A 1 158 ? -12.439 14.899 28.053 1.00 83.62 158 ASP A CA 1
ATOM 1156 C C . ASP A 1 158 ? -12.962 13.805 27.120 1.00 83.62 158 ASP A C 1
ATOM 1158 O O . ASP A 1 158 ? -12.593 12.638 27.288 1.00 83.62 158 ASP A O 1
ATOM 1162 N N . ASN A 1 159 ? -13.918 14.131 26.248 1.00 85.00 159 ASN A N 1
ATOM 1163 C CA . ASN A 1 159 ? -14.552 13.134 25.386 1.00 85.00 159 ASN A CA 1
ATOM 1164 C C . ASN A 1 159 ? -13.753 12.897 24.091 1.00 85.00 159 ASN A C 1
ATOM 1166 O O . ASN A 1 159 ? -14.018 11.894 23.439 1.00 85.00 159 ASN A O 1
ATOM 1170 N N . ASN A 1 160 ? -12.808 13.772 23.725 1.00 81.31 160 ASN A N 1
ATOM 1171 C CA . ASN A 1 160 ? -12.094 13.804 22.437 1.00 81.31 160 ASN A CA 1
ATOM 1172 C C . ASN A 1 160 ? -10.584 13.539 22.540 1.00 81.31 160 ASN A C 1
ATOM 1174 O O . ASN A 1 160 ? -9.911 14.153 23.390 1.00 81.31 160 ASN A O 1
#

Foldseek 3Di:
DKEKDKPAQEDEQQDKIKIKIKAAFPDPDPDDPDDDDPPCQVVFWFKKKKKKFKAFPVRDTDDIDIDIDDTAGHPGIDMDMDMDGRHQLRDWDKMKIKMWIFTPDPPDPCRDIDIYMDIGTYDFDQQCPLSGGPVQFPDSVDNQAGPPHDDDPPPPDRRD

pLDDT: mean 83.22, std 12.5, range [51.59, 97.0]